Protein AF-A0A4U2YVK2-F1 (afdb_monomer_lite)

Foldseek 3Di:
DDPDDFQFWKWFQDPVDRDTFIWTFHAAQPPDDQFFGTWTQTDPPVRDTDTGGPVRIDGDPPPD

pLDDT: mean 79.05, std 11.57, range [39.06, 91.56]

Sequence (64 aa):
MSKFKTGDKVIVSSLTEDIRLNGKVYNYNDFREPGMEYGVVLDAPYDAVVFVGESQLEKNEEAI

Radius of gyration: 10.86 Å; chains: 1; bounding box: 32×21×26 Å

Structure (mmCIF, N/CA/C/O backbone):
data_AF-A0A4U2YVK2-F1
#
_entry.id   AF-A0A4U2YVK2-F1
#
loop_
_atom_site.group_PDB
_atom_site.id
_atom_site.type_symbol
_atom_site.label_atom_id
_atom_site.label_alt_id
_atom_site.label_comp_id
_atom_site.label_asym_id
_atom_site.label_entity_id
_atom_site.label_seq_id
_atom_site.pdbx_PDB_ins_code
_atom_site.Cartn_x
_atom_site.Cartn_y
_atom_site.Cartn_z
_atom_site.occupancy
_atom_site.B_iso_or_equiv
_atom_site.auth_seq_id
_atom_site.auth_comp_id
_atom_site.auth_asym_id
_atom_site.auth_atom_id
_atom_site.pdbx_PDB_model_num
ATOM 1 N N . MET A 1 1 ? 9.771 1.761 12.875 1.00 54.59 1 MET A N 1
ATOM 2 C CA . MET A 1 1 ? 8.467 1.065 12.944 1.00 54.59 1 MET A CA 1
ATOM 3 C C . MET A 1 1 ? 7.686 1.511 11.725 1.00 54.59 1 MET A C 1
ATOM 5 O O . MET A 1 1 ? 7.457 2.706 11.615 1.00 54.59 1 MET A O 1
ATOM 9 N N . SER A 1 2 ? 7.358 0.597 10.815 1.00 58.81 2 SER A N 1
ATOM 10 C CA . SER A 1 2 ? 6.626 0.892 9.576 1.00 58.81 2 SER A CA 1
ATOM 11 C C . SER A 1 2 ? 5.264 1.524 9.894 1.00 58.81 2 SER A C 1
ATOM 13 O O . SER A 1 2 ? 4.518 0.994 10.725 1.00 58.81 2 SER A O 1
ATOM 15 N N . LYS A 1 3 ? 4.952 2.679 9.291 1.00 73.38 3 LYS A N 1
ATOM 16 C CA . LYS A 1 3 ? 3.725 3.451 9.568 1.00 73.38 3 LYS A CA 1
ATOM 17 C C . LYS A 1 3 ? 2.457 2.783 9.017 1.00 73.38 3 LYS A C 1
ATOM 19 O O . LYS A 1 3 ? 1.360 3.038 9.522 1.00 73.38 3 LYS A O 1
ATOM 24 N N . PHE A 1 4 ? 2.614 1.905 8.028 1.00 82.38 4 PHE A N 1
ATOM 25 C CA . PHE A 1 4 ? 1.540 1.154 7.379 1.00 82.38 4 PHE A CA 1
ATOM 26 C C . PHE A 1 4 ? 1.711 -0.351 7.606 1.00 82.38 4 PHE A C 1
ATOM 28 O O . PHE A 1 4 ? 2.834 -0.855 7.679 1.00 82.38 4 PHE A O 1
ATOM 35 N N . LYS A 1 5 ? 0.601 -1.081 7.727 1.00 83.75 5 LYS A N 1
ATOM 36 C CA . LYS A 1 5 ? 0.580 -2.537 7.891 1.00 83.75 5 LYS A CA 1
ATOM 37 C C . LYS A 1 5 ? -0.060 -3.194 6.677 1.00 83.75 5 LYS A C 1
ATOM 39 O O . LYS A 1 5 ? -0.845 -2.587 5.954 1.00 83.75 5 LYS A O 1
ATOM 44 N N . THR A 1 6 ? 0.255 -4.467 6.464 1.00 86.69 6 THR A N 1
ATOM 45 C CA . THR A 1 6 ? -0.446 -5.270 5.462 1.00 86.69 6 THR A CA 1
ATOM 46 C C . THR A 1 6 ? -1.943 -5.283 5.765 1.00 86.69 6 THR A C 1
ATOM 48 O O . THR A 1 6 ? -2.372 -5.494 6.898 1.00 86.69 6 THR A O 1
ATOM 51 N N . GLY A 1 7 ? -2.747 -5.015 4.744 1.00 86.38 7 GLY A N 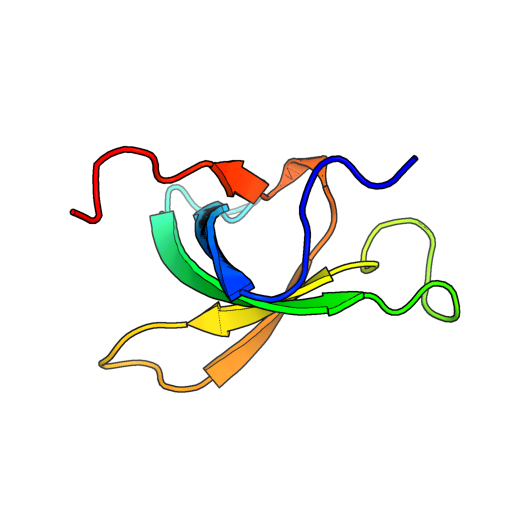1
ATOM 52 C CA . GLY A 1 7 ? -4.189 -4.874 4.857 1.00 86.38 7 GLY A CA 1
ATOM 53 C C . GLY A 1 7 ? -4.700 -3.435 4.943 1.00 86.38 7 GLY A C 1
ATOM 54 O O . GLY A 1 7 ? -5.886 -3.244 4.670 1.00 86.38 7 GLY A O 1
ATOM 55 N N . ASP A 1 8 ? -3.851 -2.450 5.261 1.00 88.25 8 ASP A N 1
ATOM 56 C CA . ASP A 1 8 ? -4.250 -1.037 5.278 1.00 88.25 8 ASP A CA 1
ATOM 57 C C . ASP A 1 8 ? -4.669 -0.582 3.875 1.00 88.25 8 ASP A C 1
ATOM 59 O O . ASP A 1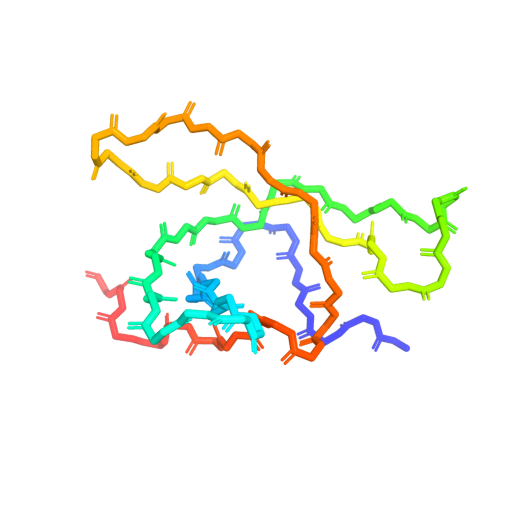 8 ? -3.987 -0.861 2.883 1.00 88.25 8 ASP A O 1
ATOM 63 N N . LYS A 1 9 ? -5.788 0.144 3.807 1.00 89.56 9 LYS A N 1
ATOM 64 C CA . LYS A 1 9 ? -6.200 0.862 2.602 1.00 89.56 9 LYS A CA 1
ATOM 65 C C . LYS A 1 9 ? -5.440 2.183 2.545 1.00 89.56 9 LYS A C 1
ATOM 67 O O . LYS A 1 9 ? -5.381 2.932 3.522 1.00 89.56 9 LYS A O 1
ATOM 72 N N . VAL A 1 10 ? -4.826 2.447 1.405 1.00 90.31 10 VAL A N 1
ATOM 73 C CA . VAL A 1 10 ? -3.908 3.564 1.199 1.00 90.31 10 VAL A CA 1
ATOM 74 C C . VAL A 1 10 ? -4.184 4.227 -0.140 1.00 90.31 10 VAL A C 1
ATOM 76 O O . VAL A 1 10 ? -4.724 3.612 -1.058 1.00 90.31 10 VAL A O 1
ATOM 79 N N . ILE A 1 11 ? -3.798 5.489 -0.246 1.00 89.94 11 ILE A N 1
ATOM 80 C CA . ILE A 1 11 ? -3.718 6.206 -1.510 1.00 89.94 11 ILE A CA 1
ATOM 81 C C . ILE A 1 11 ? -2.246 6.242 -1.899 1.00 89.94 11 ILE A C 1
ATOM 83 O O . ILE A 1 11 ? -1.403 6.682 -1.117 1.00 89.94 11 ILE A O 1
ATOM 87 N N . VAL A 1 12 ? -1.949 5.748 -3.096 1.00 88.31 12 VAL A N 1
ATOM 88 C CA . VAL A 1 12 ? -0.639 5.854 -3.729 1.00 88.31 12 VAL A CA 1
ATOM 89 C C . VAL A 1 12 ? -0.620 7.138 -4.544 1.00 88.31 12 VAL A C 1
ATOM 91 O O . VAL A 1 12 ? -1.400 7.281 -5.490 1.00 88.31 12 VAL A O 1
ATOM 94 N N . SER A 1 13 ? 0.265 8.062 -4.184 1.00 86.38 13 SER A N 1
ATOM 95 C CA . SER A 1 13 ? 0.536 9.273 -4.955 1.00 86.38 13 SER A CA 1
ATOM 96 C C . SER A 1 13 ? 1.825 9.116 -5.766 1.00 86.38 13 SER A C 1
ATOM 98 O O . SER A 1 13 ? 2.871 8.676 -5.272 1.00 86.38 13 SER A O 1
ATOM 100 N N . SER A 1 14 ? 1.754 9.440 -7.057 1.00 77.44 14 SER A N 1
ATOM 101 C CA . SER A 1 14 ? 2.961 9.529 -7.879 1.00 77.44 14 SER A CA 1
ATOM 102 C C . SER A 1 14 ? 3.704 10.829 -7.561 1.00 77.44 14 SER A C 1
ATOM 104 O O . SER A 1 14 ? 3.091 11.874 -7.370 1.00 77.44 14 SER A O 1
ATOM 106 N N . LEU A 1 15 ? 5.037 10.780 -7.495 1.00 65.69 15 LEU A N 1
ATOM 107 C CA . LEU A 1 15 ? 5.858 11.979 -7.268 1.00 65.69 15 LEU A CA 1
ATOM 108 C C . LEU A 1 15 ? 5.971 12.852 -8.525 1.00 65.69 15 LEU A C 1
ATOM 110 O O . LEU A 1 15 ? 6.309 14.029 -8.433 1.00 65.69 15 LEU A O 1
ATOM 114 N N . THR A 1 16 ? 5.733 12.267 -9.700 1.00 68.38 16 THR A N 1
ATOM 115 C CA . THR A 1 16 ? 5.928 12.921 -11.002 1.00 68.38 16 THR A CA 1
ATOM 116 C C . THR A 1 16 ? 4.630 13.406 -11.633 1.00 68.38 16 THR A C 1
ATOM 118 O O . THR A 1 16 ? 4.666 14.256 -12.517 1.00 68.38 16 THR A O 1
ATOM 121 N N . GLU A 1 17 ? 3.491 12.870 -11.202 1.00 66.56 17 GLU A N 1
ATOM 122 C CA . GLU A 1 17 ? 2.174 13.150 -11.769 1.00 66.56 17 GLU A CA 1
ATOM 123 C C . GLU A 1 17 ? 1.168 13.292 -10.624 1.00 66.56 17 GLU A C 1
ATOM 125 O O . GLU A 1 17 ? 1.261 12.558 -9.643 1.00 66.56 17 GLU A O 1
ATOM 130 N N . ASP A 1 18 ? 0.191 14.197 -10.741 1.00 72.44 18 ASP A N 1
ATOM 131 C CA . ASP A 1 18 ? -0.887 14.397 -9.749 1.00 72.44 18 ASP A CA 1
ATOM 132 C C . ASP A 1 18 ? -1.919 13.248 -9.811 1.00 72.44 18 ASP A C 1
ATOM 134 O O . ASP A 1 18 ? -3.125 13.434 -9.948 1.00 72.44 18 ASP A O 1
ATOM 138 N N . ILE A 1 19 ? -1.423 12.013 -9.805 1.00 79.56 19 ILE A N 1
ATOM 139 C CA . ILE A 1 19 ? -2.203 10.787 -9.886 1.00 79.56 19 ILE A CA 1
ATOM 140 C C . ILE A 1 19 ? -2.291 10.211 -8.478 1.00 79.56 19 ILE A C 1
ATOM 142 O O . ILE A 1 19 ? -1.275 9.897 -7.853 1.00 79.56 19 ILE A O 1
ATOM 146 N N . ARG A 1 20 ? -3.528 10.053 -8.002 1.00 84.44 20 ARG A N 1
ATOM 147 C CA . ARG A 1 20 ? -3.872 9.428 -6.723 1.00 84.44 20 ARG A CA 1
ATOM 148 C C . ARG A 1 20 ? -4.655 8.154 -6.992 1.00 84.44 20 ARG A C 1
ATOM 150 O O . ARG A 1 20 ? -5.785 8.216 -7.474 1.00 84.44 20 ARG A O 1
ATOM 157 N N . LEU A 1 21 ? -4.054 7.008 -6.694 1.00 86.81 21 LEU A N 1
ATOM 158 C CA . LEU A 1 21 ? -4.682 5.704 -6.888 1.00 86.81 21 LEU A CA 1
ATOM 159 C C . LEU A 1 21 ? -4.988 5.073 -5.541 1.00 86.81 21 LEU A C 1
ATOM 161 O O . LEU A 1 21 ? -4.134 5.025 -4.660 1.00 86.81 21 LEU A O 1
ATOM 165 N N . ASN A 1 22 ? -6.205 4.565 -5.392 1.00 88.88 22 ASN A N 1
ATOM 166 C CA . ASN A 1 22 ? -6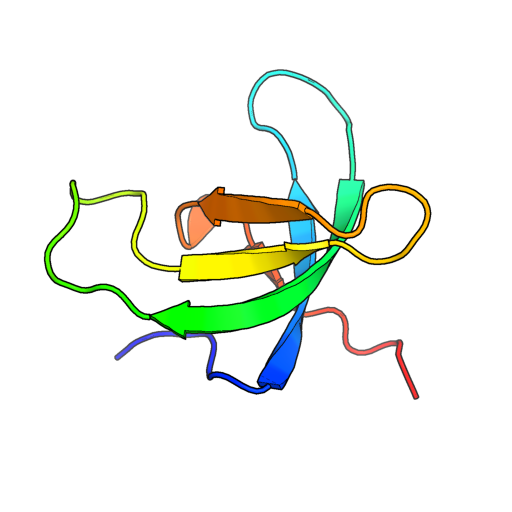.551 3.758 -4.233 1.00 88.88 22 ASN A CA 1
ATOM 167 C C . ASN A 1 22 ? -5.895 2.386 -4.346 1.00 88.88 22 ASN A C 1
ATOM 169 O O . ASN A 1 22 ? -5.779 1.818 -5.435 1.00 88.88 22 ASN A O 1
ATOM 173 N N . GLY A 1 23 ? -5.472 1.864 -3.208 1.00 90.19 23 GLY A N 1
ATOM 174 C CA . GLY A 1 23 ? -4.972 0.514 -3.122 1.00 90.19 23 GLY A CA 1
ATOM 175 C C . GLY A 1 23 ? -4.916 0.009 -1.695 1.00 90.19 23 GLY A C 1
ATOM 176 O O . GLY A 1 23 ? -5.353 0.646 -0.733 1.00 90.19 23 GLY A O 1
ATOM 177 N N . LYS A 1 24 ? -4.344 -1.177 -1.560 1.00 91.56 24 LYS A N 1
ATOM 178 C CA . LYS A 1 24 ? -4.211 -1.889 -0.301 1.00 91.56 24 LYS A CA 1
ATOM 179 C C . LYS A 1 24 ? -2.797 -2.408 -0.143 1.00 91.56 24 LYS A C 1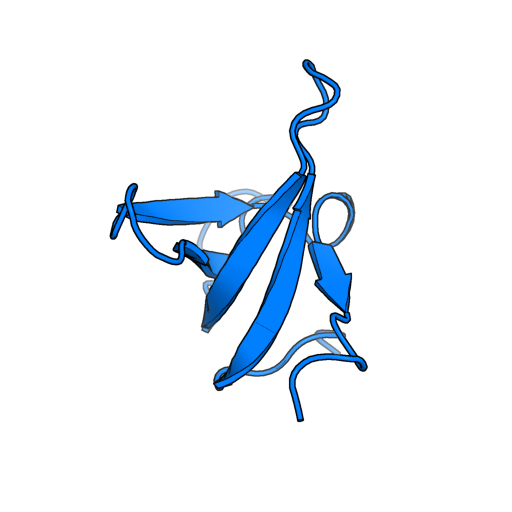
ATOM 181 O O . LYS A 1 24 ? -2.261 -3.060 -1.039 1.00 91.56 24 LYS A O 1
ATOM 186 N N . VAL A 1 25 ? -2.195 -2.160 1.015 1.00 89.81 25 VAL A N 1
ATOM 187 C CA . VAL A 1 25 ? -0.863 -2.681 1.329 1.00 89.81 25 VAL A CA 1
ATOM 188 C C . VAL A 1 25 ? -0.939 -4.203 1.378 1.00 89.81 25 VAL A C 1
ATOM 190 O O . VAL A 1 25 ? -1.640 -4.782 2.206 1.00 89.81 25 VAL A O 1
ATOM 193 N N . TYR A 1 26 ? -0.214 -4.862 0.485 1.00 87.69 26 TYR A N 1
ATOM 194 C CA . TYR A 1 26 ? -0.154 -6.316 0.399 1.00 87.69 26 TYR A CA 1
ATOM 195 C C . TYR A 1 26 ? 1.089 -6.873 1.087 1.00 87.69 26 TYR A C 1
ATOM 197 O O . TYR A 1 26 ? 1.016 -7.922 1.726 1.00 87.69 26 TYR A O 1
ATOM 205 N N . ASN A 1 27 ? 2.223 -6.174 0.997 1.00 86.12 27 ASN A N 1
ATOM 206 C CA . ASN A 1 27 ? 3.471 -6.637 1.595 1.00 86.12 27 ASN A CA 1
ATOM 207 C C . ASN A 1 27 ? 4.379 -5.474 2.017 1.00 86.12 27 ASN A C 1
ATOM 209 O O . ASN A 1 27 ? 4.301 -4.387 1.448 1.00 86.12 27 ASN A O 1
ATOM 213 N N . TYR A 1 28 ? 5.252 -5.729 2.987 1.00 82.94 28 TYR A N 1
ATOM 214 C CA . TYR A 1 28 ? 6.354 -4.855 3.370 1.00 82.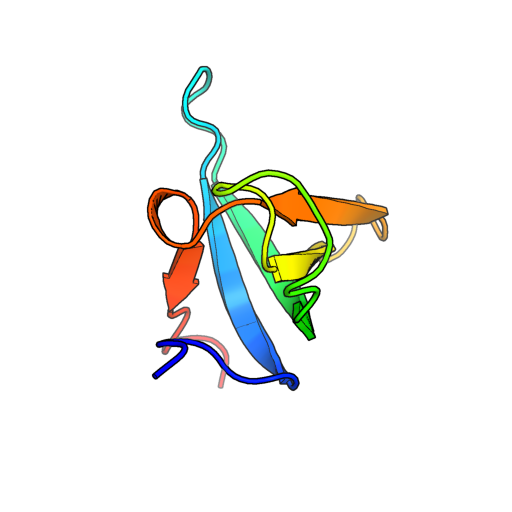94 28 TYR A CA 1
ATOM 215 C C . TYR A 1 28 ? 7.669 -5.594 3.093 1.00 82.94 28 TYR A C 1
ATOM 217 O O . TYR A 1 28 ? 7.952 -6.624 3.704 1.00 82.94 28 TYR A O 1
ATOM 225 N N . ASN A 1 29 ? 8.452 -5.088 2.146 1.00 76.31 29 ASN A N 1
ATOM 226 C CA . ASN A 1 29 ? 9.742 -5.632 1.750 1.00 76.31 29 ASN A CA 1
ATOM 227 C C . ASN A 1 29 ? 10.870 -4.735 2.264 1.00 76.31 29 ASN A C 1
ATOM 229 O O . ASN A 1 29 ? 11.237 -3.764 1.614 1.00 76.31 29 ASN A O 1
ATOM 233 N N . ASP A 1 30 ? 11.490 -5.137 3.369 1.00 68.25 30 ASP A N 1
ATOM 234 C CA . ASP A 1 30 ? 12.666 -4.461 3.946 1.00 68.25 30 ASP A CA 1
ATOM 235 C C . ASP A 1 30 ? 13.964 -4.703 3.138 1.00 68.25 30 ASP A C 1
ATOM 237 O O . ASP A 1 30 ? 15.003 -4.112 3.398 1.00 68.25 30 ASP A O 1
ATOM 241 N N . PHE A 1 31 ? 13.919 -5.608 2.150 1.00 64.81 31 PHE A N 1
ATOM 242 C CA . PHE A 1 31 ? 15.085 -6.047 1.370 1.00 64.81 31 PHE A CA 1
ATOM 243 C C . PHE A 1 31 ? 15.331 -5.252 0.076 1.00 64.81 31 PHE A C 1
ATOM 245 O O . PHE A 1 31 ? 16.351 -5.474 -0.578 1.00 64.81 31 PHE A O 1
ATOM 252 N N . ARG A 1 32 ? 14.397 -4.391 -0.351 1.00 61.38 32 ARG A N 1
ATOM 253 C CA . ARG A 1 32 ? 14.566 -3.548 -1.552 1.00 61.38 32 ARG A CA 1
ATOM 254 C C . ARG A 1 32 ? 15.132 -2.177 -1.185 1.00 61.38 32 ARG A C 1
ATOM 256 O O . ARG A 1 32 ? 15.197 -1.836 -0.012 1.00 61.38 32 ARG A O 1
ATOM 263 N N . GLU A 1 33 ? 15.580 -1.433 -2.202 1.00 65.19 33 GLU A N 1
ATOM 264 C CA . GLU A 1 33 ? 16.148 -0.085 -2.063 1.00 65.19 33 GLU A CA 1
ATOM 265 C C . GLU A 1 33 ? 15.392 0.770 -1.028 1.00 65.19 33 GLU A C 1
ATOM 267 O O . GLU A 1 33 ? 14.156 0.720 -0.991 1.00 65.19 33 GLU A O 1
ATOM 272 N N . PRO A 1 34 ? 16.113 1.564 -0.211 1.00 62.62 34 PRO A N 1
ATOM 273 C CA . PRO A 1 34 ? 15.521 2.428 0.806 1.00 62.62 34 PRO A CA 1
ATOM 274 C C . PRO A 1 34 ? 14.625 3.465 0.119 1.00 62.62 34 PRO A C 1
ATOM 276 O O . PRO A 1 34 ? 15.104 4.472 -0.399 1.00 62.62 34 PRO A O 1
ATOM 279 N N . GLY A 1 35 ? 13.326 3.176 0.041 1.00 65.94 35 GLY A N 1
ATOM 280 C CA . GLY A 1 35 ? 12.372 3.939 -0.765 1.00 65.94 35 GLY A CA 1
ATOM 281 C C . GLY A 1 35 ? 11.333 3.109 -1.526 1.00 65.94 35 GLY A C 1
ATOM 282 O O . GLY A 1 35 ? 10.432 3.703 -2.104 1.00 65.94 35 GLY A O 1
ATOM 283 N N . MET A 1 36 ? 11.403 1.771 -1.526 1.00 74.44 36 MET A N 1
ATOM 284 C CA . MET A 1 36 ? 10.379 0.884 -2.120 1.00 74.44 36 MET A CA 1
ATOM 285 C C . MET A 1 36 ? 9.962 -0.242 -1.168 1.00 74.44 36 MET A C 1
ATOM 287 O O . MET A 1 36 ? 9.901 -1.420 -1.531 1.00 74.44 36 MET A O 1
ATOM 291 N N . GLU A 1 37 ? 9.701 0.131 0.078 1.00 85.12 37 GLU A N 1
ATOM 292 C CA . GLU A 1 37 ? 9.468 -0.814 1.168 1.00 85.12 37 GLU A CA 1
ATOM 293 C C . GLU A 1 37 ? 8.046 -1.386 1.164 1.00 85.12 37 GLU A C 1
ATOM 295 O O . GLU A 1 37 ? 7.814 -2.449 1.732 1.00 85.12 37 GLU A O 1
ATOM 300 N N . TYR A 1 38 ? 7.079 -0.740 0.507 1.00 87.12 38 TYR A N 1
ATOM 301 C CA . TYR A 1 38 ? 5.678 -1.157 0.543 1.00 87.12 38 TYR A CA 1
ATOM 302 C C . TYR A 1 38 ? 5.200 -1.633 -0.827 1.00 87.12 38 TYR A C 1
ATOM 304 O O . TYR A 1 38 ? 5.210 -0.889 -1.805 1.00 87.12 38 TYR A O 1
ATOM 312 N N . GLY A 1 39 ? 4.740 -2.881 -0.891 1.00 89.00 39 GLY A N 1
ATOM 313 C CA . GLY A 1 39 ? 3.992 -3.415 -2.024 1.00 89.00 39 GLY A CA 1
ATOM 314 C C . GLY A 1 39 ? 2.505 -3.139 -1.841 1.00 89.00 39 GLY A C 1
ATOM 315 O O . GLY A 1 39 ? 1.895 -3.650 -0.897 1.00 89.00 39 GLY A O 1
ATOM 316 N N . VAL A 1 40 ? 1.917 -2.361 -2.743 1.00 89.69 40 VAL A N 1
ATOM 317 C CA . VAL A 1 40 ? 0.504 -1.974 -2.729 1.00 89.69 40 VAL A CA 1
ATOM 318 C C . VAL A 1 40 ? -0.199 -2.550 -3.947 1.00 89.69 40 VAL A C 1
ATOM 320 O O . VAL A 1 40 ? 0.260 -2.381 -5.072 1.00 89.69 40 VAL A O 1
ATOM 323 N N . VAL A 1 41 ? -1.315 -3.236 -3.717 1.00 91.44 41 VAL A N 1
ATOM 324 C CA . VAL A 1 41 ? -2.230 -3.683 -4.772 1.00 91.44 41 VAL A CA 1
ATOM 325 C C . VAL A 1 41 ? -3.185 -2.535 -5.053 1.00 91.44 41 VAL A C 1
ATOM 327 O O . VAL A 1 41 ? -3.898 -2.107 -4.149 1.00 91.44 41 VAL A O 1
ATOM 330 N N . LEU A 1 42 ? -3.173 -2.019 -6.274 1.00 88.75 42 LEU A N 1
ATOM 331 C CA . LEU A 1 42 ? -4.077 -0.961 -6.706 1.00 88.75 42 LEU A CA 1
ATOM 332 C C . LEU A 1 42 ? -5.485 -1.515 -6.934 1.00 88.75 42 LEU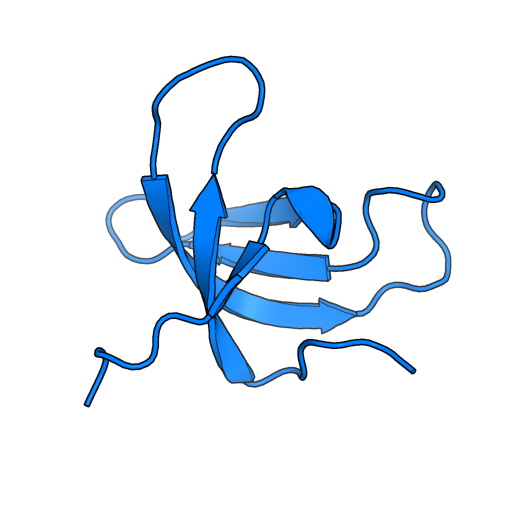 A C 1
ATOM 334 O O . LEU A 1 42 ? -5.644 -2.616 -7.460 1.00 88.75 42 LEU A O 1
ATOM 338 N N . ASP A 1 43 ? -6.496 -0.729 -6.577 1.00 85.62 43 ASP A N 1
ATOM 339 C CA . ASP A 1 43 ? -7.890 -1.034 -6.880 1.00 85.62 43 ASP A CA 1
ATOM 340 C C . ASP A 1 43 ? -8.164 -0.991 -8.399 1.00 85.62 43 ASP A C 1
ATOM 342 O O . ASP A 1 43 ? -7.397 -0.448 -9.207 1.00 85.62 43 ASP A O 1
ATOM 346 N N . ALA A 1 44 ? -9.286 -1.588 -8.803 1.00 73.94 44 ALA A N 1
ATOM 347 C CA . ALA A 1 44 ? -9.738 -1.593 -10.190 1.00 73.94 44 ALA A CA 1
ATOM 348 C C . ALA A 1 44 ? -9.822 -0.157 -10.761 1.00 73.94 44 ALA A C 1
ATOM 350 O O . ALA A 1 44 ? -10.245 0.764 -10.058 1.00 73.94 44 ALA A O 1
ATOM 351 N N . PRO A 1 45 ? -9.457 0.059 -12.040 1.00 70.00 45 PRO A N 1
ATOM 352 C CA . PRO A 1 45 ? -9.259 -0.944 -13.094 1.00 70.00 45 PRO A CA 1
ATOM 353 C C . PRO A 1 45 ? -7.831 -1.502 -13.211 1.00 70.00 45 PRO A C 1
ATOM 355 O O . PRO A 1 45 ? -7.569 -2.263 -14.139 1.00 70.00 45 PRO A O 1
ATOM 358 N N . TYR A 1 46 ? -6.904 -1.108 -12.336 1.00 74.44 46 TYR A N 1
ATOM 359 C CA . TYR A 1 46 ? -5.486 -1.410 -12.532 1.00 74.44 46 TYR A CA 1
ATOM 360 C C . TYR A 1 46 ? -5.099 -2.818 -12.061 1.00 74.44 46 TYR A C 1
ATOM 362 O O . TYR A 1 46 ? -4.276 -3.436 -12.729 1.00 74.44 46 TYR A O 1
ATOM 370 N N . ASP A 1 47 ? -5.673 -3.307 -10.948 1.00 78.06 47 ASP A N 1
ATOM 371 C CA . ASP A 1 47 ? -5.391 -4.623 -10.321 1.00 78.06 47 ASP A CA 1
ATOM 372 C C . ASP A 1 47 ? -3.892 -4.999 -10.361 1.00 78.06 47 ASP A C 1
ATOM 374 O O . ASP A 1 47 ? -3.481 -6.121 -10.652 1.00 78.06 47 ASP A O 1
ATOM 378 N N . ALA A 1 48 ? -3.043 -3.993 -10.142 1.00 83.19 48 ALA A N 1
ATOM 379 C CA . ALA A 1 48 ? -1.605 -4.072 -10.335 1.00 83.19 48 ALA A CA 1
ATOM 380 C C . ALA A 1 48 ? -0.892 -3.871 -9.003 1.00 83.19 48 ALA A C 1
ATOM 382 O O . ALA A 1 48 ? -1.305 -3.056 -8.178 1.00 83.19 48 ALA A O 1
ATOM 383 N N . VAL A 1 49 ? 0.209 -4.595 -8.805 1.00 86.50 49 VAL A N 1
ATOM 384 C CA . VAL A 1 49 ? 1.060 -4.423 -7.625 1.00 86.50 49 VAL A CA 1
ATOM 385 C C . VAL A 1 49 ? 2.149 -3.410 -7.940 1.00 86.50 49 VAL A C 1
ATOM 387 O O . VAL A 1 49 ? 2.987 -3.644 -8.811 1.00 86.50 49 VAL A O 1
ATOM 390 N N . VAL A 1 50 ? 2.157 -2.304 -7.206 1.00 86.19 50 VAL A N 1
ATOM 391 C CA . VAL A 1 50 ? 3.194 -1.273 -7.278 1.00 86.19 50 VAL A CA 1
ATOM 392 C C . VAL A 1 50 ? 4.028 -1.281 -6.005 1.00 86.19 50 VAL A C 1
ATOM 394 O O . VAL A 1 50 ? 3.523 -1.563 -4.919 1.00 86.19 50 VAL A O 1
ATOM 397 N N . PHE A 1 51 ? 5.319 -0.990 -6.137 1.00 86.94 51 PHE A N 1
ATOM 398 C CA . PHE A 1 51 ? 6.225 -0.853 -5.000 1.00 86.94 51 PHE A CA 1
ATOM 399 C C . PHE A 1 51 ? 6.555 0.616 -4.814 1.00 86.94 51 PHE A C 1
ATOM 401 O O . PHE A 1 51 ? 7.031 1.260 -5.747 1.00 86.94 51 PHE A O 1
ATOM 408 N N . VAL A 1 52 ? 6.284 1.133 -3.623 1.00 85.88 52 VAL A N 1
ATOM 409 C CA . VAL A 1 52 ? 6.433 2.551 -3.309 1.00 85.88 52 VAL A CA 1
ATOM 410 C C . VAL A 1 52 ? 7.007 2.747 -1.912 1.00 85.88 52 VAL A C 1
ATOM 412 O O . VAL A 1 52 ? 6.989 1.844 -1.068 1.00 85.88 52 VAL A O 1
ATOM 415 N N . GLY A 1 53 ? 7.551 3.936 -1.686 1.00 86.75 53 GLY A N 1
ATOM 416 C CA . GLY A 1 53 ? 8.071 4.346 -0.389 1.00 86.75 53 GLY A CA 1
ATOM 417 C C . GLY A 1 53 ? 6.981 4.889 0.523 1.00 86.75 53 GLY A C 1
ATOM 418 O O . GLY A 1 53 ? 5.893 5.249 0.074 1.00 86.75 53 GLY A O 1
ATOM 419 N N . GLU A 1 54 ? 7.301 5.021 1.811 1.00 84.44 54 GLU A N 1
ATOM 420 C CA . GLU A 1 54 ? 6.380 5.596 2.799 1.00 84.44 54 GLU A CA 1
ATOM 421 C C . GLU A 1 54 ? 5.897 7.001 2.406 1.00 84.44 54 GLU A C 1
ATOM 423 O O . GLU A 1 54 ? 4.740 7.345 2.624 1.00 84.44 54 GLU A O 1
ATOM 428 N N . SER A 1 55 ? 6.764 7.804 1.782 1.00 84.69 55 SER A N 1
ATOM 429 C CA . SER A 1 55 ? 6.457 9.178 1.363 1.00 84.69 55 SER A CA 1
ATOM 430 C C . SER A 1 55 ? 5.408 9.277 0.253 1.00 84.69 55 SER A C 1
ATOM 432 O O . SER A 1 55 ? 4.864 10.354 0.042 1.00 84.69 55 SER A O 1
ATOM 434 N N . GLN A 1 56 ? 5.145 8.181 -0.459 1.00 86.38 56 GLN A N 1
ATOM 435 C CA . GLN A 1 56 ? 4.149 8.098 -1.532 1.00 86.38 56 GLN A CA 1
ATOM 436 C C . GLN A 1 56 ? 2.832 7.471 -1.065 1.00 86.38 56 GLN A C 1
ATOM 438 O O . GLN A 1 56 ? 1.932 7.247 -1.874 1.00 86.38 56 GLN A O 1
ATOM 443 N N . LEU A 1 57 ? 2.738 7.128 0.223 1.00 87.00 57 LEU A N 1
ATOM 444 C CA . LEU A 1 57 ? 1.574 6.493 0.814 1.00 87.00 57 LEU A CA 1
ATOM 445 C C . LEU A 1 57 ? 0.864 7.440 1.766 1.00 87.00 57 LEU A C 1
ATOM 447 O O . LEU A 1 57 ? 1.449 7.996 2.696 1.00 87.00 57 LEU A O 1
ATOM 451 N N . GLU A 1 58 ? -0.443 7.541 1.577 1.00 88.38 58 GLU A N 1
ATOM 452 C CA . GLU A 1 58 ? -1.350 8.250 2.468 1.00 88.38 58 GLU A CA 1
ATOM 453 C C . GLU A 1 58 ? -2.398 7.263 2.993 1.00 88.38 58 GLU A C 1
ATOM 455 O O . GLU A 1 58 ? -2.876 6.401 2.255 1.00 88.38 58 GLU A O 1
ATOM 460 N N . LYS A 1 59 ? -2.749 7.337 4.284 1.00 84.44 59 LYS A N 1
ATOM 461 C CA . LYS A 1 59 ? -3.799 6.466 4.836 1.00 84.44 59 LYS A CA 1
ATOM 462 C C . LYS A 1 59 ? -5.145 6.866 4.248 1.00 84.44 59 LYS A C 1
ATOM 464 O O . LYS A 1 59 ? -5.515 8.033 4.325 1.00 84.44 59 LYS A O 1
ATOM 469 N N . ASN A 1 60 ? -5.884 5.894 3.717 1.00 83.00 60 ASN A N 1
ATOM 470 C CA . ASN A 1 60 ? -7.257 6.113 3.290 1.00 83.00 60 ASN A CA 1
ATOM 471 C C . ASN A 1 60 ? -8.218 5.705 4.417 1.00 83.00 60 ASN A C 1
ATOM 473 O O . ASN A 1 60 ? -8.631 4.549 4.506 1.00 83.00 60 ASN A O 1
ATOM 477 N N . GLU A 1 61 ? -8.534 6.649 5.306 1.00 67.62 61 GLU A N 1
ATOM 478 C CA . GLU A 1 61 ? -9.449 6.431 6.439 1.00 67.62 61 GLU A CA 1
ATOM 479 C C . GLU A 1 61 ? -10.936 6.427 6.029 1.00 67.62 61 GLU A C 1
ATOM 481 O O . GLU A 1 61 ? -11.783 6.020 6.820 1.00 67.62 61 GLU A O 1
ATOM 486 N N . GLU A 1 62 ? -11.269 6.829 4.797 1.00 58.19 62 GLU A N 1
ATOM 487 C CA . GLU A 1 62 ? -12.659 6.935 4.319 1.00 58.19 62 GLU A CA 1
ATOM 488 C C . GLU A 1 62 ? -13.213 5.643 3.711 1.00 58.19 62 GLU A C 1
ATOM 490 O O . GLU A 1 62 ? -14.401 5.552 3.405 1.00 58.19 62 GLU A O 1
ATOM 495 N N . ALA A 1 63 ? -12.387 4.614 3.540 1.00 50.97 63 ALA A N 1
ATOM 496 C CA . ALA A 1 63 ? -12.820 3.369 2.930 1.00 50.97 63 ALA A CA 1
ATOM 497 C C . ALA A 1 63 ? -13.480 2.431 3.963 1.00 50.97 63 ALA A C 1
ATOM 499 O O . ALA A 1 63 ? -12.951 1.354 4.270 1.00 50.97 63 ALA A O 1
ATOM 500 N N . ILE A 1 64 ? -14.628 2.877 4.480 1.00 39.06 64 ILE A N 1
ATOM 501 C CA . ILE A 1 64 ? -15.586 2.142 5.325 1.00 39.06 64 ILE A CA 1
ATOM 502 C C . ILE A 1 64 ? -16.362 1.143 4.464 1.00 39.06 64 ILE A C 1
ATOM 504 O O . ILE A 1 64 ? -16.846 1.540 3.381 1.00 39.06 64 ILE A O 1
#

Organism: NCBI:txid1130819

Secondary structure (DSSP, 8-state):
--SS-TT-EEEEEPSSS--EEEEEEEEE-TTS-TT--EEEEEPTT---EEEE-GGGEEE-TT--